Protein AF-U7NN32-F1 (afdb_monomer_lite)

pLDDT: mean 93.03, std 6.83, range [55.5, 98.69]

Radius of gyration: 15.65 Å; chains: 1; bounding box: 42×28×44 Å

Foldseek 3Di:
DVVVVVVLLVLLLVLLVVLLVLLVVLLVLLVPPNDPPDPVSVVSNVVSRVSNVQSPVLSVDDSLSSLVSSLVSLVVSLVVCVDPVNVVSDDPVVNVVSVVVNVVSNVVSVVSNCVVVVD

Sequence (119 aa):
MAWQGVAINAFLAYAAVILSFLGGIQWGVAMSLEAAGGPGFRARLMLSMAPSLIAWPSLLLHPVTGAWVLALGFVVVRLHELGRDSRELLPSWFQSLRHLLTAVVLACHGAVIWRLAGA

Secondary structure (DSSP, 8-state):
-HHHHHHHHHHHHHHHHHHHHHHHHHHHHHHHHSPTTSHHHHHHHHHHHHHHHHHHHHTTS-HHHHHHHHHHHHHHHHHHHHSHHHHTTS-HHHHHHHHHHHHHHHHHHHHHHHHHH--

Structure (mmCIF, N/CA/C/O backbone):
data_AF-U7NN32-F1
#
_entry.id   AF-U7NN32-F1
#
loop_
_atom_site.group_PDB
_atom_site.id
_atom_site.type_symbol
_atom_site.label_atom_id
_atom_site.label_alt_id
_atom_site.label_comp_id
_atom_site.label_asym_id
_atom_site.label_entity_id
_atom_site.label_seq_id
_atom_site.pdbx_PDB_ins_code
_atom_site.Cartn_x
_atom_site.Cartn_y
_atom_site.Cartn_z
_atom_site.occupancy
_atom_site.B_iso_or_equiv
_atom_site.auth_seq_id
_atom_site.auth_comp_id
_atom_site.auth_asym_id
_atom_site.auth_atom_id
_atom_site.pdbx_PDB_model_num
ATOM 1 N N . MET A 1 1 ? -13.371 -2.906 25.361 1.00 68.25 1 MET A N 1
ATOM 2 C CA . MET A 1 1 ? -13.473 -1.611 24.651 1.00 68.25 1 MET A CA 1
ATOM 3 C C . MET A 1 1 ? -12.095 -1.048 24.307 1.00 68.25 1 MET A C 1
ATOM 5 O O . MET A 1 1 ? -11.818 -0.933 23.125 1.00 68.25 1 MET A O 1
ATOM 9 N N . ALA A 1 2 ? -11.184 -0.817 25.264 1.00 87.00 2 ALA A N 1
ATOM 10 C CA . ALA A 1 2 ? -9.836 -0.296 24.963 1.00 87.00 2 ALA A CA 1
ATOM 11 C C . ALA A 1 2 ? -8.965 -1.217 24.076 1.00 87.00 2 ALA A C 1
ATOM 13 O O . ALA A 1 2 ? -8.348 -0.755 23.120 1.00 87.00 2 ALA A O 1
ATOM 14 N N . TRP A 1 3 ? -8.967 -2.532 24.333 1.00 93.06 3 TRP A N 1
ATOM 15 C CA . TRP A 1 3 ? -8.160 -3.493 23.562 1.00 93.06 3 TRP A CA 1
ATOM 16 C C . TRP A 1 3 ? -8.537 -3.560 22.071 1.00 93.06 3 TRP A C 1
ATOM 18 O O . TRP A 1 3 ? -7.677 -3.825 21.238 1.00 93.06 3 TRP A O 1
ATOM 28 N N . GLN A 1 4 ? -9.801 -3.283 21.720 1.00 91.31 4 GLN A N 1
ATOM 29 C CA . GLN A 1 4 ? -10.264 -3.275 20.326 1.00 91.31 4 GLN A CA 1
ATOM 30 C C . GLN A 1 4 ? -9.676 -2.091 19.558 1.00 91.31 4 GLN A C 1
ATOM 32 O O . GLN A 1 4 ? -9.194 -2.271 18.446 1.00 91.31 4 GLN A O 1
ATOM 37 N N . GLY A 1 5 ? -9.665 -0.902 20.168 1.00 92.69 5 GLY A N 1
ATOM 38 C CA . GLY A 1 5 ? -9.043 0.279 19.568 1.00 92.69 5 GLY A CA 1
ATOM 39 C C . GLY A 1 5 ? -7.547 0.073 19.332 1.00 92.69 5 GLY A C 1
ATOM 40 O O . GLY A 1 5 ? -7.051 0.355 18.246 1.00 92.69 5 GLY A O 1
ATOM 41 N N . VAL A 1 6 ? -6.846 -0.513 20.310 1.00 95.62 6 VAL A N 1
ATOM 42 C CA . VAL A 1 6 ? -5.423 -0.865 20.165 1.00 95.62 6 VAL A CA 1
ATOM 43 C C . VAL A 1 6 ? -5.213 -1.863 19.025 1.00 95.62 6 VAL A C 1
ATOM 45 O O . VAL A 1 6 ? -4.336 -1.645 18.194 1.00 95.62 6 VAL A O 1
ATOM 48 N N . ALA A 1 7 ? -6.028 -2.919 18.942 1.00 96.12 7 ALA A N 1
ATOM 49 C CA . ALA A 1 7 ? -5.918 -3.920 17.883 1.00 96.12 7 ALA A CA 1
ATOM 50 C C . ALA A 1 7 ? -6.147 -3.326 16.481 1.00 96.12 7 ALA A C 1
ATOM 52 O O . ALA A 1 7 ? -5.399 -3.639 15.558 1.00 96.12 7 ALA A O 1
ATOM 53 N N . ILE A 1 8 ? -7.135 -2.439 16.323 1.00 96.06 8 ILE A N 1
ATOM 54 C CA . ILE A 1 8 ? -7.424 -1.770 15.044 1.00 96.06 8 ILE A CA 1
ATOM 55 C C . ILE A 1 8 ? -6.280 -0.831 14.657 1.00 96.06 8 ILE A C 1
ATOM 57 O O . ILE A 1 8 ? -5.798 -0.894 13.529 1.00 96.06 8 ILE A O 1
ATOM 61 N N . ASN A 1 9 ? -5.791 -0.014 15.590 1.00 96.31 9 ASN A N 1
ATOM 62 C CA . ASN A 1 9 ? -4.671 0.887 15.320 1.00 96.31 9 ASN A CA 1
ATOM 63 C C . ASN A 1 9 ? -3.396 0.114 14.963 1.00 96.31 9 ASN A C 1
ATOM 65 O O . ASN A 1 9 ? -2.711 0.470 14.006 1.00 96.31 9 ASN A O 1
ATOM 69 N N . ALA A 1 10 ? -3.104 -0.973 15.683 1.00 97.88 10 ALA A N 1
ATOM 70 C CA . ALA A 1 10 ? -1.976 -1.848 15.380 1.00 97.88 10 ALA A CA 1
ATOM 71 C C . ALA A 1 10 ? -2.118 -2.500 13.996 1.00 97.88 10 ALA A C 1
ATOM 73 O O . ALA A 1 10 ? -1.150 -2.542 13.240 1.00 97.88 10 ALA A O 1
ATOM 74 N N . PHE A 1 11 ? -3.323 -2.956 13.638 1.00 98.31 11 PHE A N 1
ATOM 75 C CA . PHE A 1 11 ? -3.609 -3.512 12.317 1.00 98.31 11 PHE A CA 1
ATOM 76 C C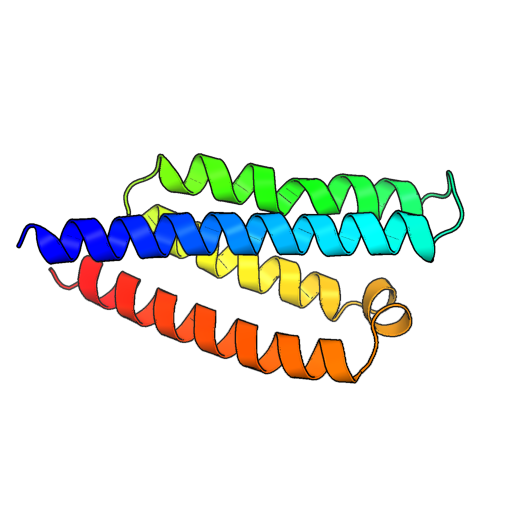 . PHE A 1 11 ? -3.374 -2.490 11.198 1.00 98.31 11 PHE A C 1
ATOM 78 O O . PHE A 1 11 ? -2.665 -2.798 10.242 1.00 98.31 11 PHE A O 1
ATOM 85 N N . LEU A 1 12 ? -3.919 -1.274 11.322 1.00 98.50 12 LEU A N 1
ATOM 86 C CA . LEU A 1 12 ? -3.751 -0.219 10.317 1.00 98.50 12 LEU A CA 1
ATOM 87 C C . LEU A 1 12 ? -2.283 0.197 10.182 1.00 98.50 12 LEU A C 1
ATOM 89 O O . LEU A 1 12 ? -1.771 0.286 9.068 1.00 98.50 12 LEU A O 1
ATOM 93 N N . ALA A 1 13 ? -1.582 0.384 11.303 1.00 98.50 13 ALA A N 1
ATOM 94 C CA . ALA A 1 13 ? -0.160 0.714 11.301 1.00 98.50 13 ALA A CA 1
ATOM 95 C C . ALA A 1 13 ? 0.676 -0.387 10.631 1.00 98.50 13 ALA A C 1
ATOM 97 O O . ALA A 1 13 ? 1.521 -0.099 9.783 1.00 98.50 13 ALA A O 1
ATOM 98 N N . TYR A 1 14 ? 0.408 -1.654 10.953 1.00 98.56 14 TYR A N 1
ATOM 99 C CA . TYR A 1 14 ? 1.078 -2.787 10.321 1.00 98.56 14 TYR A CA 1
ATOM 100 C C . TYR A 1 14 ? 0.793 -2.853 8.815 1.00 98.56 14 TYR A C 1
ATOM 102 O O . TYR A 1 14 ? 1.716 -2.992 8.013 1.00 98.56 14 TYR A O 1
ATOM 110 N N . ALA A 1 15 ? -0.466 -2.683 8.408 1.00 98.50 15 ALA A N 1
ATOM 111 C CA . ALA A 1 15 ? -0.854 -2.629 7.004 1.00 98.50 15 ALA A CA 1
ATOM 112 C C . ALA A 1 15 ? -0.133 -1.498 6.251 1.00 98.50 15 ALA A C 1
ATOM 114 O O . ALA A 1 15 ? 0.365 -1.725 5.148 1.00 98.50 15 ALA A O 1
ATOM 115 N N . ALA A 1 16 ? 0.002 -0.317 6.859 1.00 98.69 16 ALA A N 1
ATOM 116 C CA . ALA A 1 16 ? 0.744 0.799 6.280 1.00 98.69 16 ALA A CA 1
ATOM 117 C C . ALA A 1 16 ? 2.240 0.485 6.100 1.00 98.69 16 ALA A C 1
ATOM 119 O O . ALA A 1 16 ? 2.810 0.786 5.047 1.00 98.69 16 ALA A O 1
ATOM 120 N N . VAL A 1 17 ? 2.871 -0.171 7.081 1.00 98.56 17 VAL A N 1
ATOM 121 C CA . VAL A 1 17 ? 4.269 -0.628 6.982 1.00 98.56 17 VAL A CA 1
ATOM 122 C C . VAL A 1 17 ? 4.438 -1.613 5.828 1.00 98.56 17 VAL A C 1
ATOM 124 O O . VAL A 1 17 ? 5.333 -1.442 5.001 1.00 98.56 17 VAL A O 1
ATOM 127 N N . ILE A 1 18 ? 3.563 -2.616 5.725 1.00 98.44 18 ILE A N 1
ATOM 128 C CA . ILE A 1 18 ? 3.648 -3.617 4.656 1.00 98.44 18 ILE A CA 1
ATOM 129 C C . ILE A 1 18 ? 3.392 -2.984 3.286 1.00 98.44 18 ILE A C 1
ATOM 131 O O . ILE A 1 18 ? 4.134 -3.265 2.347 1.00 98.44 18 ILE A O 1
ATOM 135 N N . LEU A 1 19 ? 2.396 -2.104 3.152 1.00 98.44 19 LEU A N 1
ATOM 136 C CA . LEU A 1 19 ? 2.132 -1.409 1.891 1.00 98.44 19 LEU A CA 1
ATOM 137 C C . LEU A 1 19 ? 3.349 -0.579 1.447 1.00 98.44 19 LEU A C 1
ATOM 139 O O . LEU A 1 19 ? 3.741 -0.639 0.282 1.00 98.44 19 LEU A O 1
ATOM 14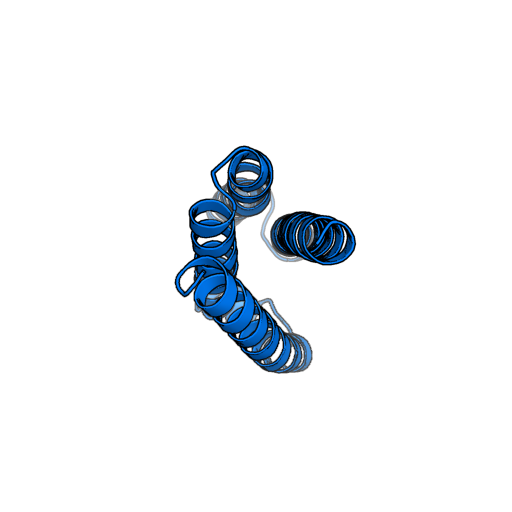3 N N . SER A 1 20 ? 3.999 0.112 2.385 1.00 98.06 20 SER A N 1
ATOM 144 C CA . SER A 1 20 ? 5.240 0.862 2.140 1.00 98.06 20 SER A CA 1
ATOM 145 C C . SER A 1 20 ? 6.391 -0.056 1.706 1.00 98.06 20 SER A C 1
ATOM 147 O O . SER A 1 20 ? 7.101 0.236 0.742 1.00 98.06 20 SER A O 1
ATOM 149 N N . PHE A 1 21 ? 6.548 -1.208 2.367 1.00 97.69 21 PHE A N 1
ATOM 150 C CA . PHE A 1 21 ? 7.558 -2.211 2.022 1.00 97.69 21 PHE A CA 1
ATOM 151 C C . PHE A 1 21 ? 7.397 -2.738 0.589 1.00 97.69 21 PHE A C 1
ATOM 153 O O . PHE A 1 21 ? 8.390 -2.894 -0.118 1.00 97.69 21 PHE A O 1
ATOM 160 N N . LEU A 1 22 ? 6.162 -2.949 0.120 1.00 96.38 22 LEU A N 1
ATOM 161 C CA . LEU A 1 22 ? 5.908 -3.378 -1.261 1.00 96.38 22 LEU A CA 1
ATOM 162 C C . LEU A 1 22 ? 6.376 -2.349 -2.298 1.00 96.38 22 LEU A C 1
ATOM 164 O O . LEU A 1 22 ? 6.864 -2.736 -3.360 1.00 96.38 22 LEU A O 1
ATOM 168 N N . GLY A 1 23 ? 6.281 -1.054 -1.983 1.00 95.31 23 GLY A N 1
ATOM 169 C CA . GLY A 1 23 ? 6.924 -0.004 -2.774 1.00 95.31 23 GLY A CA 1
ATOM 170 C C . GLY A 1 23 ? 8.439 -0.206 -2.840 1.00 95.31 23 GLY A C 1
ATOM 171 O O . GLY A 1 23 ? 9.013 -0.257 -3.925 1.00 95.31 23 GLY A O 1
ATOM 172 N N . GLY A 1 24 ? 9.075 -0.454 -1.692 1.00 95.06 24 GLY A N 1
ATOM 173 C CA . GLY A 1 24 ? 10.506 -0.764 -1.605 1.00 95.06 24 GLY A CA 1
ATOM 174 C C . GLY A 1 24 ? 10.952 -1.954 -2.468 1.00 95.06 24 GLY A C 1
ATOM 175 O O . GLY A 1 24 ? 12.018 -1.892 -3.079 1.00 95.06 24 GLY A O 1
ATOM 176 N N . ILE A 1 25 ? 10.127 -3.000 -2.605 1.00 94.06 25 ILE A N 1
ATOM 177 C CA . ILE A 1 25 ? 10.416 -4.124 -3.516 1.00 94.06 25 ILE A CA 1
ATOM 178 C C . ILE A 1 25 ? 10.531 -3.630 -4.962 1.00 94.06 25 ILE A C 1
ATOM 180 O O . ILE A 1 25 ? 11.485 -3.973 -5.655 1.00 94.06 25 ILE A O 1
ATOM 184 N N . GLN A 1 26 ? 9.585 -2.804 -5.419 1.00 92.56 26 GLN A N 1
ATOM 185 C CA . GLN A 1 26 ? 9.591 -2.268 -6.786 1.00 92.56 26 GLN A CA 1
ATOM 186 C C . GLN A 1 26 ? 10.797 -1.360 -7.042 1.00 92.56 26 GLN A C 1
ATOM 188 O O . GLN A 1 26 ? 11.360 -1.380 -8.136 1.00 92.56 26 GLN A O 1
ATOM 193 N N . TRP A 1 27 ? 11.232 -0.623 -6.020 1.00 92.88 27 TRP A N 1
ATOM 194 C CA . TRP A 1 27 ? 12.455 0.172 -6.070 1.00 92.88 27 TRP A CA 1
ATOM 195 C C . TRP A 1 27 ? 13.700 -0.714 -6.252 1.00 92.88 27 TRP A C 1
ATOM 197 O O . TRP A 1 27 ? 14.521 -0.465 -7.133 1.00 92.88 27 TRP A O 1
ATOM 207 N N . GLY A 1 28 ? 13.800 -1.808 -5.486 1.00 91.94 28 GLY A N 1
ATOM 208 C CA . GLY A 1 28 ? 14.879 -2.793 -5.622 1.00 91.94 28 GLY A CA 1
ATOM 209 C C . GLY A 1 28 ? 14.874 -3.519 -6.973 1.00 91.94 28 GLY A C 1
ATOM 210 O O . GLY A 1 28 ? 15.936 -3.750 -7.552 1.00 91.94 28 GLY A O 1
ATOM 211 N N . VAL A 1 29 ? 13.692 -3.822 -7.519 1.00 91.00 29 VAL A N 1
ATOM 212 C CA . VAL A 1 29 ? 13.530 -4.379 -8.874 1.00 91.00 29 VAL A CA 1
ATOM 213 C C . VAL A 1 29 ? 14.045 -3.400 -9.928 1.00 91.00 29 VAL A C 1
ATOM 215 O O . VAL A 1 29 ? 14.835 -3.800 -10.779 1.00 91.00 29 VAL A O 1
ATOM 218 N N . ALA A 1 30 ? 13.668 -2.119 -9.841 1.00 91.25 30 ALA A N 1
ATOM 219 C CA . ALA A 1 30 ? 14.144 -1.093 -10.771 1.00 91.25 30 ALA A CA 1
ATOM 220 C C . ALA A 1 30 ? 15.678 -1.009 -10.772 1.00 91.25 30 ALA A C 1
ATOM 222 O O . ALA A 1 30 ? 16.303 -0.983 -11.826 1.00 91.25 30 ALA A O 1
ATOM 223 N N . MET A 1 31 ? 16.298 -1.022 -9.589 1.00 91.19 31 MET A N 1
ATOM 224 C CA . MET A 1 31 ? 17.756 -0.944 -9.465 1.00 91.19 31 MET A CA 1
ATOM 225 C C . MET A 1 31 ? 18.513 -2.175 -9.956 1.00 91.19 31 MET A C 1
ATOM 227 O O . MET A 1 31 ? 19.680 -2.051 -10.317 1.00 91.19 31 MET A O 1
ATOM 231 N N . SER A 1 32 ? 17.894 -3.354 -9.908 1.00 89.44 32 SER A N 1
ATOM 232 C CA . SER A 1 32 ? 18.571 -4.617 -10.221 1.00 89.44 32 SER A CA 1
ATOM 233 C C . SER A 1 32 ? 18.331 -5.093 -11.648 1.00 89.44 32 SER A C 1
ATOM 235 O O . SER A 1 32 ? 19.221 -5.716 -12.222 1.00 89.44 32 SER A O 1
ATOM 237 N N . LEU A 1 33 ? 17.152 -4.821 -12.215 1.00 85.94 33 LEU A N 1
ATOM 238 C CA . LEU A 1 33 ? 16.715 -5.435 -13.469 1.00 85.94 33 LEU A CA 1
ATOM 239 C C . LEU A 1 33 ? 16.427 -4.436 -14.597 1.00 85.94 33 LEU A C 1
ATOM 241 O O . LEU A 1 33 ? 16.332 -4.855 -15.748 1.00 85.94 33 LEU A O 1
ATOM 245 N N . GLU A 1 34 ? 16.295 -3.137 -14.312 1.00 84.94 34 GLU A N 1
ATOM 246 C CA . GLU A 1 34 ? 16.041 -2.131 -15.349 1.00 84.94 34 GLU A CA 1
ATOM 247 C C . GLU A 1 34 ? 17.311 -1.361 -15.739 1.00 84.94 34 GLU A C 1
ATOM 249 O O . GLU A 1 34 ? 18.214 -1.128 -14.935 1.00 84.94 34 GLU A O 1
ATOM 254 N N . ALA A 1 35 ? 17.382 -0.939 -17.007 1.00 83.94 35 ALA A N 1
ATOM 255 C CA . ALA A 1 35 ? 18.508 -0.163 -17.514 1.00 83.94 35 ALA A CA 1
ATOM 256 C C . ALA A 1 35 ? 18.562 1.221 -16.845 1.00 83.94 35 ALA A C 1
ATOM 258 O O . ALA A 1 35 ? 17.635 2.031 -16.969 1.00 83.94 35 ALA A O 1
ATOM 259 N N . ALA A 1 36 ? 19.675 1.498 -16.163 1.00 84.56 36 ALA A N 1
ATOM 260 C CA . ALA A 1 36 ? 19.872 2.732 -15.414 1.00 84.56 36 ALA A CA 1
ATOM 261 C C . ALA A 1 36 ? 19.631 3.975 -16.287 1.00 84.56 36 ALA A C 1
ATOM 263 O O . ALA A 1 36 ? 20.170 4.117 -17.384 1.00 84.56 36 ALA A O 1
ATOM 264 N N . GLY A 1 37 ? 18.806 4.893 -15.783 1.00 82.69 37 GLY A N 1
ATOM 265 C CA . GLY A 1 37 ? 18.503 6.160 -16.450 1.00 82.69 37 GLY A CA 1
ATOM 266 C C . GLY A 1 37 ? 17.444 6.090 -17.556 1.00 82.69 37 GLY A C 1
ATOM 267 O O . GLY A 1 37 ? 17.019 7.158 -18.007 1.00 82.69 37 GLY A O 1
ATOM 268 N N . GLY A 1 38 ? 16.975 4.894 -17.935 1.00 87.25 38 GLY A N 1
ATOM 269 C CA . GLY A 1 38 ? 15.909 4.702 -18.919 1.00 87.25 38 GLY A CA 1
ATOM 270 C C . GLY A 1 38 ? 14.516 5.153 -18.436 1.00 87.25 38 GLY A C 1
ATOM 271 O O . GLY A 1 38 ? 14.312 5.377 -17.238 1.00 87.25 38 GLY A O 1
ATOM 272 N N . PRO A 1 39 ? 13.528 5.280 -19.344 1.00 84.62 39 PRO A N 1
ATOM 273 C CA . PRO A 1 39 ? 12.167 5.691 -18.987 1.00 84.62 39 PRO A CA 1
ATOM 274 C C . PRO A 1 39 ? 11.477 4.747 -17.989 1.00 84.62 39 PRO A C 1
ATOM 276 O O . PRO A 1 39 ? 10.878 5.228 -17.030 1.00 84.62 39 PRO A O 1
ATOM 279 N N . GLY A 1 40 ? 11.615 3.425 -18.173 1.00 84.38 40 GLY A N 1
ATOM 280 C CA . GLY A 1 40 ? 11.073 2.407 -17.258 1.00 84.38 40 GLY A CA 1
ATO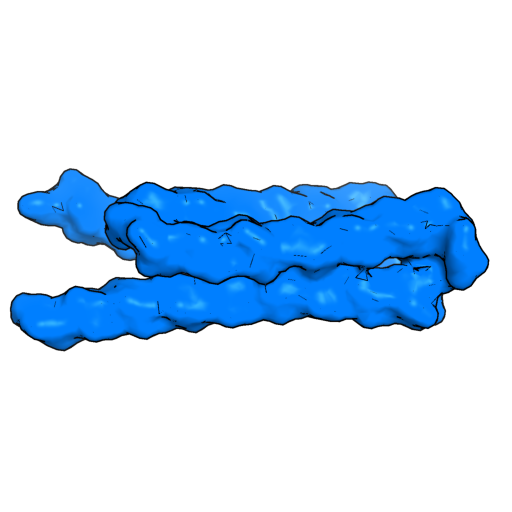M 281 C C . GLY A 1 40 ? 11.649 2.533 -15.848 1.00 84.38 40 GLY A C 1
ATOM 282 O O . GLY A 1 40 ? 10.885 2.686 -14.897 1.00 84.38 40 GLY A O 1
ATOM 283 N N . PHE A 1 41 ? 12.980 2.656 -15.755 1.00 88.50 41 PHE A N 1
ATOM 284 C CA . PHE A 1 41 ? 13.712 2.857 -14.499 1.00 88.50 41 PHE A CA 1
ATOM 285 C C . PHE A 1 41 ? 13.154 4.025 -13.691 1.00 88.50 41 PHE A C 1
ATOM 287 O O . PHE A 1 41 ? 12.781 3.868 -12.530 1.00 88.50 41 PHE A O 1
ATOM 294 N N . ARG A 1 42 ? 13.045 5.204 -14.315 1.00 89.06 42 ARG A N 1
ATOM 295 C CA . ARG A 1 42 ? 12.544 6.411 -13.641 1.00 89.06 42 ARG A CA 1
ATOM 296 C C . ARG A 1 42 ? 11.082 6.263 -13.230 1.00 89.06 42 ARG A C 1
ATOM 298 O O . ARG A 1 42 ? 10.731 6.631 -12.111 1.00 89.06 42 ARG A O 1
ATOM 305 N N . ALA A 1 43 ? 10.245 5.720 -14.115 1.00 89.56 43 ALA A N 1
ATOM 306 C CA . ALA A 1 43 ? 8.826 5.530 -13.844 1.00 89.56 43 ALA A CA 1
ATOM 307 C C . ALA A 1 43 ? 8.603 4.570 -12.668 1.00 89.56 43 ALA A C 1
ATOM 309 O O . ALA A 1 43 ? 7.883 4.919 -11.731 1.00 89.56 43 ALA A O 1
ATOM 310 N N . ARG A 1 44 ? 9.269 3.407 -12.662 1.00 91.50 44 ARG A N 1
ATOM 311 C CA . ARG A 1 44 ? 9.160 2.431 -11.572 1.00 91.50 44 ARG A CA 1
ATOM 312 C C . ARG A 1 44 ? 9.667 3.006 -10.254 1.00 91.50 44 ARG A C 1
ATOM 314 O O . ARG A 1 44 ? 8.988 2.840 -9.247 1.00 91.50 44 ARG A O 1
ATOM 321 N N . LEU A 1 45 ? 10.775 3.754 -10.263 1.00 91.44 45 LEU A N 1
ATOM 322 C CA . LEU A 1 45 ? 11.295 4.472 -9.090 1.00 91.44 45 LEU A CA 1
ATOM 323 C C . LEU A 1 45 ? 10.269 5.440 -8.489 1.00 91.44 45 LEU A C 1
ATOM 325 O O . LEU A 1 45 ? 10.012 5.417 -7.284 1.00 91.44 45 LEU A O 1
ATOM 329 N N . MET A 1 46 ? 9.652 6.277 -9.322 1.00 90.88 46 MET A N 1
ATOM 330 C CA . MET A 1 46 ? 8.638 7.224 -8.855 1.00 90.88 46 MET A CA 1
ATOM 331 C C . MET A 1 46 ? 7.400 6.495 -8.324 1.00 90.88 46 MET A C 1
ATOM 333 O O . MET A 1 46 ? 6.912 6.810 -7.238 1.00 90.88 46 MET A O 1
ATOM 337 N N . LEU A 1 47 ? 6.929 5.471 -9.042 1.00 91.00 47 LEU A N 1
ATOM 338 C CA . LEU A 1 47 ? 5.777 4.667 -8.632 1.00 91.00 47 LEU A CA 1
ATOM 339 C C . LEU A 1 47 ? 6.042 3.889 -7.340 1.00 91.00 47 LEU A C 1
ATOM 341 O O . LEU A 1 47 ? 5.138 3.755 -6.522 1.00 91.00 47 LEU A O 1
ATOM 345 N N . SER A 1 48 ? 7.275 3.441 -7.099 1.00 93.75 48 SER A N 1
ATOM 346 C CA . SER A 1 48 ? 7.647 2.738 -5.868 1.00 93.75 48 SER A CA 1
ATOM 347 C C . SER A 1 48 ? 7.585 3.597 -4.601 1.00 93.75 48 SER A C 1
ATOM 349 O O . SER A 1 48 ? 7.495 3.049 -3.505 1.00 93.75 48 SER A O 1
ATOM 351 N N . MET A 1 49 ? 7.569 4.928 -4.724 1.00 95.31 49 MET A N 1
ATOM 352 C CA . MET A 1 49 ? 7.365 5.836 -3.587 1.00 95.31 49 MET A CA 1
ATOM 353 C C . MET A 1 49 ? 5.887 6.038 -3.240 1.00 95.31 49 MET A C 1
ATOM 355 O O . MET A 1 49 ? 5.560 6.326 -2.087 1.00 95.31 49 MET A O 1
ATOM 359 N N . ALA A 1 50 ? 4.985 5.863 -4.211 1.00 95.62 50 ALA A N 1
ATOM 360 C CA . ALA A 1 50 ? 3.559 6.108 -4.022 1.00 95.62 50 ALA A CA 1
ATOM 361 C C . ALA A 1 50 ? 2.938 5.291 -2.868 1.00 95.62 50 ALA A C 1
ATOM 363 O O . ALA A 1 50 ? 2.202 5.888 -2.083 1.00 95.62 50 ALA A O 1
ATOM 364 N N . PRO A 1 51 ? 3.246 3.988 -2.673 1.00 97.38 51 PRO A N 1
ATOM 365 C CA . PRO A 1 51 ? 2.682 3.215 -1.569 1.00 97.38 51 PRO A CA 1
ATOM 366 C C . PRO A 1 51 ? 2.961 3.826 -0.196 1.00 97.38 51 PRO A C 1
ATOM 368 O O . PRO A 1 51 ? 2.035 3.952 0.595 1.00 97.38 51 PRO A O 1
ATOM 371 N N . SER A 1 52 ? 4.188 4.278 0.072 1.00 96.81 52 SER A N 1
ATOM 372 C CA . SER A 1 52 ? 4.557 4.889 1.357 1.00 96.81 52 SER A CA 1
ATOM 373 C C . SER A 1 52 ? 3.888 6.250 1.564 1.00 96.81 52 SER A C 1
ATOM 375 O O . SER A 1 52 ? 3.402 6.550 2.656 1.00 96.81 52 SER A O 1
ATOM 377 N N . LEU A 1 53 ? 3.816 7.053 0.496 1.00 97.00 53 LEU A N 1
ATOM 378 C CA . LEU A 1 53 ? 3.169 8.368 0.503 1.00 97.00 53 LEU A CA 1
ATOM 379 C C . LEU A 1 53 ? 1.644 8.287 0.642 1.00 97.00 53 LEU A C 1
ATOM 381 O O . LEU A 1 53 ? 1.031 9.250 1.084 1.00 97.00 53 LEU A O 1
ATOM 385 N N . ILE A 1 54 ? 1.031 7.156 0.289 1.00 97.44 54 ILE A N 1
ATOM 386 C CA . ILE A 1 54 ? -0.397 6.889 0.504 1.00 97.44 54 ILE A CA 1
ATOM 387 C C . ILE A 1 54 ? -0.624 6.257 1.884 1.00 97.44 54 ILE A C 1
ATOM 389 O O . ILE A 1 54 ? -1.545 6.640 2.607 1.00 97.44 54 ILE A O 1
ATOM 393 N N . ALA A 1 55 ? 0.223 5.300 2.268 1.00 98.06 55 ALA A N 1
ATOM 394 C CA . ALA A 1 55 ? 0.081 4.523 3.490 1.00 98.06 55 ALA A CA 1
ATOM 395 C C . ALA A 1 55 ? 0.192 5.387 4.750 1.00 98.06 55 ALA A C 1
ATOM 397 O O . ALA A 1 55 ? -0.670 5.301 5.622 1.00 98.06 55 ALA A O 1
ATOM 398 N N . TRP A 1 56 ? 1.217 6.235 4.856 1.00 98.06 56 TRP A N 1
ATOM 399 C CA . TRP A 1 56 ? 1.424 7.042 6.060 1.00 98.06 56 TRP A CA 1
ATOM 400 C C . TRP A 1 56 ? 0.275 8.033 6.334 1.00 98.06 56 TRP A C 1
ATOM 402 O O . TRP A 1 56 ? -0.278 7.980 7.435 1.00 98.06 56 TRP A O 1
ATOM 412 N N . PRO A 1 57 ? -0.181 8.862 5.370 1.00 97.88 57 PRO A N 1
ATOM 413 C CA . PRO A 1 57 ? -1.313 9.758 5.600 1.00 97.88 57 PRO A CA 1
ATOM 414 C C . PRO A 1 57 ? -2.615 9.023 5.906 1.00 97.88 57 PRO A C 1
ATOM 416 O O . PRO A 1 57 ? -3.450 9.559 6.630 1.00 97.88 57 PRO A O 1
ATOM 419 N N . SER A 1 58 ? -2.793 7.791 5.412 1.00 98.00 58 SER A N 1
ATOM 420 C CA . SER A 1 58 ? -3.997 7.005 5.709 1.00 98.00 58 SER A CA 1
ATOM 421 C C . SER A 1 58 ? -4.184 6.742 7.212 1.00 98.00 58 SER A C 1
ATOM 423 O O . SER A 1 58 ? -5.320 6.638 7.670 1.00 98.00 58 SER A O 1
ATOM 425 N N . LEU A 1 59 ? -3.091 6.712 7.989 1.00 98.00 59 LEU A N 1
ATOM 426 C CA . LEU A 1 59 ? -3.115 6.560 9.448 1.00 98.00 59 LEU A CA 1
ATOM 427 C C . LEU A 1 59 ? -3.610 7.810 10.184 1.00 98.00 59 LEU A C 1
ATOM 429 O O . LEU A 1 59 ? -3.974 7.724 11.353 1.00 98.00 59 LEU A O 1
ATOM 433 N N . LEU A 1 60 ? -3.609 8.966 9.517 1.00 97.81 60 LEU A N 1
ATOM 434 C CA . LEU A 1 60 ? -4.104 10.233 10.061 1.00 97.81 60 LEU A CA 1
ATOM 435 C C . LEU A 1 60 ? -5.601 10.433 9.778 1.00 97.81 60 LEU A C 1
ATOM 437 O O . LEU A 1 60 ? -6.207 11.378 10.280 1.00 97.81 60 LEU A O 1
ATOM 441 N N . LEU A 1 61 ? -6.196 9.567 8.953 1.00 96.50 61 LEU A N 1
ATOM 442 C CA . LEU A 1 61 ? -7.613 9.606 8.609 1.00 96.50 61 LEU A CA 1
ATOM 443 C C . LEU A 1 61 ? -8.460 8.888 9.664 1.00 96.50 61 LEU A C 1
ATOM 445 O O . LEU A 1 61 ? -7.968 8.129 10.497 1.00 96.50 61 LEU A O 1
ATOM 449 N N . HIS A 1 62 ? -9.779 9.073 9.573 1.00 96.00 62 HIS A N 1
ATOM 450 C CA . HIS A 1 62 ? -10.721 8.250 10.327 1.00 96.00 62 HIS A CA 1
ATOM 451 C C . HIS A 1 62 ? -10.472 6.752 10.035 1.00 96.00 62 HIS A C 1
ATOM 453 O O . HIS A 1 62 ? -10.311 6.408 8.860 1.00 96.00 62 HIS A O 1
ATOM 459 N N . PRO A 1 63 ? -10.490 5.846 11.038 1.00 95.38 63 PRO A N 1
ATOM 460 C CA . PRO A 1 63 ? -10.076 4.447 10.866 1.00 95.38 63 PRO A CA 1
ATOM 461 C C . PRO A 1 63 ? -10.764 3.702 9.715 1.00 95.38 63 PRO A C 1
ATOM 463 O O . PRO A 1 63 ? -10.116 2.937 9.007 1.00 95.38 63 PRO A O 1
ATOM 466 N N . VAL A 1 64 ? -12.057 3.960 9.483 1.00 96.44 64 VAL A N 1
ATOM 467 C CA . VAL A 1 64 ? -12.807 3.384 8.348 1.00 96.44 64 VAL A CA 1
ATOM 468 C C . VAL A 1 64 ? -12.214 3.830 7.011 1.00 96.44 64 VAL A C 1
ATOM 470 O O . VAL A 1 64 ? -11.966 3.009 6.131 1.00 96.44 64 VAL A O 1
ATOM 473 N N . THR A 1 65 ? -11.966 5.130 6.858 1.00 97.25 65 THR A N 1
ATOM 474 C CA . THR A 1 65 ? -11.407 5.710 5.633 1.00 97.25 65 THR A CA 1
ATOM 475 C C . THR A 1 65 ? -9.967 5.252 5.427 1.00 97.25 65 THR A C 1
ATOM 477 O O . THR A 1 65 ? -9.614 4.845 4.324 1.00 97.25 65 THR A O 1
ATOM 480 N N . GLY A 1 66 ? -9.152 5.247 6.487 1.00 97.88 66 GLY A N 1
ATOM 481 C CA . GLY A 1 66 ? -7.783 4.732 6.453 1.00 97.88 66 GLY A CA 1
ATOM 482 C C . GLY A 1 66 ? -7.727 3.265 6.019 1.00 97.88 66 GLY A C 1
ATOM 483 O O . GLY A 1 66 ? -6.957 2.919 5.125 1.00 97.88 66 GLY A O 1
ATOM 484 N N . ALA A 1 67 ? -8.611 2.418 6.561 1.00 98.00 67 ALA A N 1
ATOM 485 C CA . ALA A 1 67 ? -8.726 1.017 6.158 1.00 98.00 67 ALA A CA 1
ATOM 486 C C . ALA A 1 67 ? -9.062 0.863 4.664 1.00 98.00 67 ALA A C 1
ATOM 488 O O . ALA A 1 67 ? -8.442 0.051 3.979 1.00 98.00 67 ALA A O 1
ATOM 489 N N . TRP A 1 68 ? -9.999 1.656 4.133 1.00 98.25 68 TRP A N 1
ATOM 490 C CA . TRP A 1 68 ? -10.319 1.641 2.702 1.00 98.25 68 TRP A CA 1
ATOM 491 C C . TRP A 1 68 ? -9.145 2.082 1.827 1.00 98.25 68 TRP A C 1
ATOM 493 O O . TRP A 1 68 ? -8.855 1.430 0.824 1.00 98.25 68 TRP A O 1
ATOM 503 N N . VAL A 1 69 ? -8.447 3.153 2.214 1.00 98.50 69 VAL A N 1
ATOM 504 C CA . VAL A 1 69 ? -7.273 3.657 1.487 1.00 98.50 69 VAL A CA 1
ATOM 505 C C . VAL A 1 69 ? -6.166 2.603 1.445 1.00 98.50 69 VAL A C 1
ATOM 507 O O . VAL A 1 69 ? -5.621 2.334 0.374 1.00 98.50 69 VAL A O 1
ATOM 510 N N . LEU A 1 70 ? -5.870 1.955 2.575 1.00 98.62 70 LEU A N 1
ATOM 511 C CA . LEU A 1 70 ? -4.867 0.889 2.649 1.00 98.62 70 LEU A CA 1
ATOM 512 C C . LEU A 1 70 ? -5.266 -0.330 1.811 1.00 98.62 70 LEU A C 1
ATOM 514 O O . LEU A 1 70 ? -4.453 -0.822 1.027 1.00 98.62 70 LEU A O 1
ATOM 518 N N . ALA A 1 71 ? -6.520 -0.782 1.915 1.00 98.50 71 ALA A N 1
ATOM 519 C CA . ALA A 1 71 ? -7.036 -1.895 1.122 1.00 98.50 71 ALA A CA 1
ATOM 520 C C . ALA A 1 71 ? -6.917 -1.620 -0.385 1.00 98.50 71 ALA A C 1
ATOM 522 O O . ALA A 1 71 ? -6.389 -2.449 -1.130 1.00 98.50 71 ALA A O 1
ATOM 523 N N . LEU A 1 72 ? -7.337 -0.433 -0.833 1.00 98.31 72 LEU A N 1
ATOM 524 C CA . LEU A 1 72 ? -7.208 -0.023 -2.230 1.00 98.31 72 LEU A CA 1
ATOM 525 C C . LEU A 1 72 ? -5.737 0.070 -2.658 1.00 98.31 72 LEU A C 1
ATOM 527 O O 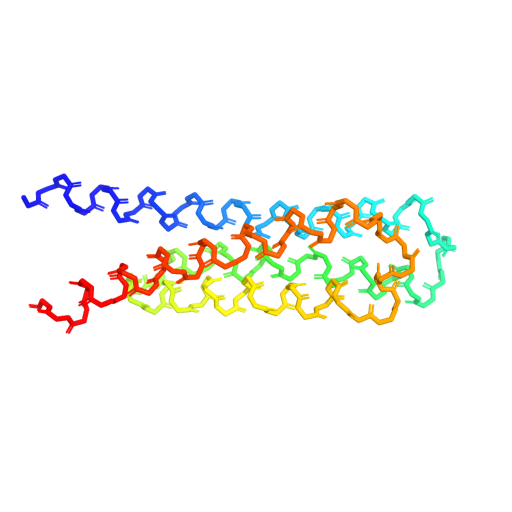. LEU A 1 72 ? -5.394 -0.366 -3.755 1.00 98.31 72 LEU A O 1
ATOM 531 N N . GLY A 1 73 ? -4.856 0.561 -1.784 1.00 97.94 73 GLY A N 1
ATOM 532 C CA . GLY A 1 73 ? -3.414 0.585 -2.017 1.00 97.94 73 GLY A CA 1
ATOM 533 C C . GLY A 1 73 ? -2.841 -0.803 -2.315 1.00 97.94 73 GLY A C 1
ATOM 534 O O . GLY A 1 73 ? -2.114 -0.970 -3.295 1.00 97.94 73 GLY A O 1
ATOM 535 N N . PHE A 1 74 ? -3.227 -1.828 -1.545 1.00 98.25 74 PHE A N 1
ATOM 536 C CA . PHE A 1 74 ? -2.826 -3.214 -1.816 1.00 98.25 74 PHE A CA 1
ATOM 537 C C . PHE A 1 74 ? -3.334 -3.731 -3.166 1.00 98.25 74 PHE A C 1
ATOM 539 O O . PHE A 1 74 ? -2.598 -4.445 -3.854 1.00 98.25 74 PHE A O 1
ATOM 546 N N . VAL A 1 75 ? -4.563 -3.374 -3.560 1.00 97.88 75 VAL A N 1
ATOM 547 C CA . VAL A 1 75 ? -5.116 -3.725 -4.881 1.00 97.88 75 VAL A CA 1
ATOM 548 C C . VAL A 1 75 ? -4.313 -3.056 -5.991 1.00 97.88 75 VAL A C 1
ATOM 550 O O . VAL A 1 75 ? -3.891 -3.733 -6.922 1.00 97.88 75 VAL A O 1
ATOM 553 N N . VAL A 1 76 ? -4.057 -1.752 -5.890 1.00 96.56 76 VAL A N 1
ATOM 554 C CA . VAL A 1 76 ? -3.326 -0.992 -6.915 1.00 96.56 76 VAL A CA 1
ATOM 555 C C . VAL A 1 76 ? -1.909 -1.529 -7.091 1.00 96.56 76 VAL A C 1
ATOM 557 O O . VAL A 1 76 ? -1.498 -1.802 -8.219 1.00 96.56 76 VAL A O 1
ATOM 560 N N . VAL A 1 77 ? -1.183 -1.765 -5.992 1.00 95.81 77 VAL A N 1
ATOM 561 C CA . VAL A 1 77 ? 0.146 -2.394 -6.047 1.00 95.81 77 VAL A CA 1
ATOM 562 C C . VAL A 1 77 ? 0.061 -3.767 -6.706 1.00 95.81 77 VAL A C 1
ATOM 564 O O . VAL A 1 77 ? 0.887 -4.094 -7.557 1.00 95.81 77 VAL A O 1
ATOM 567 N N . ARG A 1 78 ? -0.968 -4.558 -6.382 1.00 95.56 78 ARG A N 1
ATOM 568 C CA . ARG A 1 78 ? -1.141 -5.875 -6.992 1.00 95.56 78 ARG A CA 1
ATOM 569 C C . ARG A 1 78 ? -1.397 -5.803 -8.497 1.00 95.56 78 ARG A C 1
ATOM 571 O O . ARG A 1 78 ? -0.863 -6.620 -9.243 1.00 95.56 78 ARG A O 1
ATOM 578 N N . LEU A 1 79 ? -2.212 -4.856 -8.948 1.00 94.56 79 LEU A N 1
ATOM 579 C CA . LEU A 1 79 ? -2.473 -4.645 -10.372 1.00 94.56 79 LEU A CA 1
ATOM 580 C C . LEU A 1 79 ? -1.194 -4.227 -11.106 1.00 94.56 79 LEU A C 1
ATOM 582 O O . LEU A 1 79 ? -0.925 -4.736 -12.192 1.00 94.56 79 LEU A O 1
ATOM 5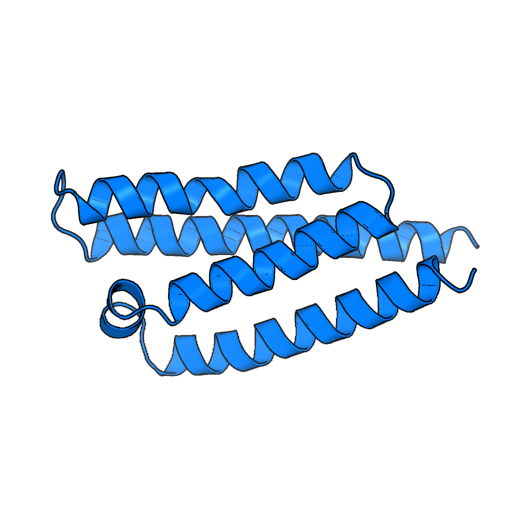86 N N . HIS A 1 80 ? -0.365 -3.386 -10.483 1.00 92.00 80 HIS A N 1
ATOM 587 C CA . HIS A 1 80 ? 0.950 -3.027 -11.012 1.00 92.00 80 HIS A CA 1
ATOM 588 C C . HIS A 1 80 ? 1.895 -4.240 -11.118 1.00 92.00 80 HIS A C 1
ATOM 590 O O . HIS A 1 80 ? 2.587 -4.395 -12.124 1.00 92.00 80 HIS A O 1
ATOM 596 N N . GLU A 1 81 ? 1.903 -5.137 -10.124 1.00 92.56 81 GLU A N 1
ATOM 597 C CA . GLU A 1 81 ? 2.687 -6.388 -10.146 1.00 92.56 81 GLU A CA 1
ATOM 598 C C . GLU A 1 81 ? 2.221 -7.376 -11.234 1.00 92.56 81 GLU A C 1
ATOM 600 O O . GLU A 1 81 ? 3.021 -8.169 -11.733 1.00 92.56 81 GLU A O 1
ATOM 605 N N . LEU A 1 82 ? 0.937 -7.334 -11.607 1.00 90.88 82 LEU A N 1
ATOM 606 C CA . LEU A 1 82 ? 0.346 -8.171 -12.659 1.00 90.88 82 LEU A CA 1
ATOM 607 C C . LEU A 1 82 ? 0.505 -7.593 -14.074 1.00 90.88 82 LEU A C 1
ATOM 609 O O . LEU A 1 82 ? 0.300 -8.321 -15.050 1.00 90.88 82 LEU A O 1
ATOM 613 N N . GLY A 1 83 ? 0.857 -6.310 -14.196 1.00 88.12 83 GLY A N 1
ATOM 614 C CA . GLY A 1 83 ? 1.171 -5.671 -15.473 1.00 88.12 83 GLY A CA 1
ATOM 615 C C . GLY A 1 83 ? 2.340 -6.359 -16.183 1.00 88.12 83 GLY A C 1
ATOM 616 O O . GLY A 1 83 ? 3.207 -6.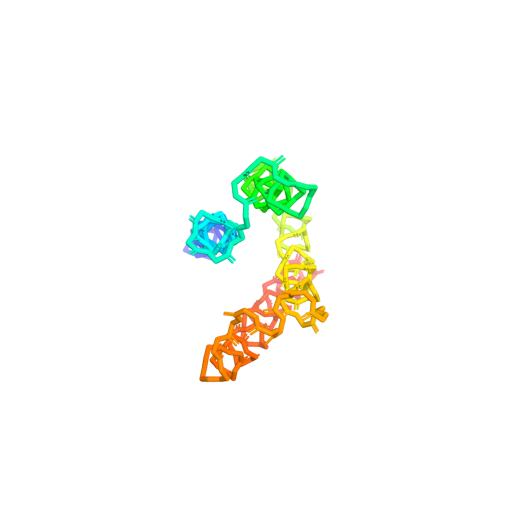942 -15.531 1.00 88.12 83 GLY A O 1
ATOM 617 N N . ARG A 1 84 ? 2.367 -6.296 -17.523 1.00 77.69 84 ARG A N 1
ATOM 618 C CA . ARG A 1 84 ? 3.362 -7.000 -18.362 1.00 77.69 84 ARG A CA 1
ATOM 619 C C . ARG A 1 84 ? 4.799 -6.709 -17.914 1.00 77.69 84 ARG A C 1
ATOM 621 O O . ARG A 1 84 ? 5.533 -7.646 -17.619 1.00 77.69 84 ARG A O 1
ATOM 628 N N . ASP A 1 85 ? 5.112 -5.434 -17.709 1.00 78.44 85 ASP A N 1
ATOM 629 C CA . ASP A 1 85 ? 6.445 -4.959 -17.326 1.00 78.44 85 ASP A CA 1
ATOM 630 C C . ASP A 1 85 ? 6.923 -5.512 -15.974 1.00 78.44 85 ASP A C 1
ATOM 632 O O . ASP A 1 85 ? 8.107 -5.750 -15.776 1.00 78.44 85 ASP A O 1
ATOM 636 N N . SER A 1 86 ? 6.026 -5.720 -15.007 1.00 79.31 86 SER A N 1
ATOM 637 C CA . SER A 1 86 ? 6.384 -6.325 -13.713 1.00 79.31 86 SER A CA 1
ATOM 638 C C . SER A 1 86 ? 6.368 -7.849 -13.763 1.00 79.31 86 SER A C 1
ATOM 640 O O . SER A 1 86 ? 7.132 -8.503 -13.055 1.00 79.31 86 SER A O 1
ATOM 642 N N . ARG A 1 87 ? 5.489 -8.433 -14.580 1.00 77.94 87 ARG A N 1
ATOM 643 C CA . ARG A 1 87 ? 5.287 -9.881 -14.648 1.00 77.94 87 ARG A CA 1
ATOM 644 C C . ARG A 1 87 ? 6.494 -10.612 -15.225 1.00 77.94 87 ARG A C 1
ATOM 646 O O . ARG A 1 87 ? 6.753 -11.733 -14.803 1.00 77.94 87 ARG A O 1
ATOM 653 N N . GLU A 1 88 ? 7.210 -9.987 -16.153 1.00 80.50 88 GLU A N 1
ATOM 654 C CA . GLU A 1 88 ? 8.439 -10.538 -16.737 1.00 80.50 88 GLU A CA 1
ATOM 655 C C . GLU A 1 88 ? 9.634 -10.455 -15.774 1.00 80.50 88 GLU A C 1
ATOM 657 O O . GLU A 1 88 ? 10.511 -11.314 -15.804 1.00 80.50 88 GLU A O 1
ATOM 662 N N . LEU A 1 89 ? 9.642 -9.459 -14.883 1.00 83.19 89 LEU A N 1
ATOM 663 C CA . LEU A 1 89 ? 10.730 -9.209 -13.934 1.00 83.19 89 LEU A CA 1
ATOM 664 C C . LEU A 1 89 ? 10.579 -9.982 -12.615 1.00 83.19 89 LEU A C 1
ATOM 666 O O . LEU A 1 89 ? 11.568 -10.279 -11.946 1.00 83.19 89 LEU A O 1
ATOM 670 N N . LEU A 1 90 ? 9.343 -10.289 -12.211 1.00 88.75 90 LEU A N 1
ATOM 671 C CA . LEU A 1 90 ? 9.051 -10.933 -10.933 1.00 88.75 90 LEU A CA 1
ATOM 672 C C . LEU A 1 90 ? 8.950 -12.462 -11.074 1.00 88.75 90 LEU A C 1
ATOM 674 O O . LEU A 1 90 ? 8.154 -12.952 -11.879 1.00 88.75 90 LEU A O 1
ATOM 678 N N . PRO A 1 91 ? 9.659 -13.243 -10.236 1.00 90.44 91 PRO A N 1
ATOM 679 C CA . PRO A 1 91 ? 9.560 -14.699 -10.245 1.00 90.44 91 PRO A CA 1
ATOM 680 C C . PRO A 1 91 ? 8.132 -15.218 -10.014 1.00 90.44 91 PRO A C 1
ATOM 682 O O . PRO A 1 91 ? 7.358 -14.663 -9.230 1.00 90.44 91 PRO A O 1
ATOM 685 N N . SER A 1 92 ? 7.795 -16.358 -10.621 1.00 90.94 92 SER A N 1
ATOM 686 C CA . SER A 1 92 ? 6.459 -16.967 -10.512 1.00 90.94 92 SER A CA 1
ATOM 687 C C . SER A 1 92 ? 6.065 -17.333 -9.074 1.00 90.94 92 SER A C 1
ATOM 689 O O . SER A 1 92 ? 4.917 -17.123 -8.680 1.00 90.94 92 SER A O 1
ATOM 691 N N . TRP A 1 93 ? 7.008 -17.818 -8.257 1.00 93.44 93 TRP A N 1
ATOM 692 C CA . TRP A 1 93 ? 6.762 -18.124 -6.842 1.00 93.44 93 TRP A CA 1
ATOM 693 C C . TRP A 1 93 ? 6.352 -16.874 -6.051 1.00 93.44 93 TRP A C 1
ATOM 695 O O . TRP A 1 93 ? 5.468 -16.943 -5.195 1.00 93.44 93 TRP A O 1
ATOM 705 N N . PHE A 1 94 ? 6.947 -15.722 -6.377 1.00 92.50 94 PHE A N 1
ATOM 706 C CA . PHE A 1 94 ? 6.629 -14.449 -5.744 1.00 92.50 94 PHE A CA 1
ATOM 707 C C . PHE A 1 94 ? 5.216 -14.010 -6.128 1.00 92.50 94 PHE A C 1
ATOM 709 O O . PHE A 1 94 ? 4.433 -13.627 -5.263 1.00 92.50 94 PHE A O 1
ATOM 716 N N . GLN A 1 95 ? 4.838 -14.159 -7.399 1.00 92.31 95 GLN A N 1
ATOM 717 C CA . GLN A 1 95 ? 3.492 -13.829 -7.873 1.00 92.31 95 GLN A CA 1
ATOM 718 C C . GLN A 1 95 ? 2.400 -14.644 -7.166 1.00 92.31 95 GLN A C 1
ATOM 720 O O . GLN A 1 95 ? 1.381 -14.070 -6.755 1.00 92.31 95 GLN A O 1
ATOM 725 N N . SER A 1 96 ? 2.625 -15.951 -6.988 1.00 94.25 96 SER A N 1
ATOM 726 C CA . SER A 1 96 ? 1.727 -16.855 -6.256 1.00 94.25 96 SER A CA 1
ATOM 727 C C . SER A 1 96 ? 1.624 -16.481 -4.779 1.00 94.25 96 SER A C 1
ATOM 729 O O . SER A 1 96 ? 0.518 -16.332 -4.258 1.00 94.25 96 SER A O 1
ATOM 731 N N . LEU A 1 97 ? 2.760 -16.241 -4.116 1.00 96.00 97 LEU A N 1
ATOM 732 C CA . LEU A 1 97 ? 2.791 -15.784 -2.726 1.00 96.00 97 LEU A CA 1
ATOM 733 C C . LEU A 1 97 ? 2.006 -14.481 -2.561 1.00 96.00 97 LEU A C 1
ATOM 735 O O . LEU A 1 97 ? 1.127 -14.371 -1.708 1.00 96.00 97 LEU A O 1
ATOM 739 N N . ARG A 1 98 ? 2.275 -13.499 -3.422 1.00 95.69 98 ARG A N 1
ATOM 740 C CA . ARG A 1 98 ? 1.583 -12.215 -3.400 1.00 95.69 98 ARG A CA 1
ATOM 741 C C . ARG A 1 98 ? 0.077 -12.386 -3.618 1.00 95.69 98 ARG A C 1
ATOM 743 O O . ARG A 1 98 ? -0.677 -11.555 -3.130 1.00 95.69 98 ARG A O 1
ATOM 750 N N . HIS A 1 99 ? -0.386 -13.398 -4.367 1.00 95.19 99 HIS A N 1
ATOM 751 C CA . HIS A 1 99 ? -1.820 -13.557 -4.663 1.00 95.19 99 HIS A CA 1
ATOM 752 C C . HIS A 1 99 ? -2.551 -13.946 -3.387 1.00 95.19 99 HIS A C 1
ATOM 754 O O . HIS A 1 99 ? -3.545 -13.319 -3.022 1.00 95.19 99 HIS A O 1
ATOM 760 N N . LEU A 1 100 ? -1.991 -14.930 -2.685 1.00 97.56 100 LEU A N 1
ATOM 761 C CA . LEU A 1 100 ? -2.481 -15.373 -1.392 1.00 97.56 100 LEU A CA 1
ATOM 762 C C . LEU A 1 100 ? -2.445 -14.231 -0.369 1.00 97.56 100 LEU A C 1
ATOM 764 O O . LEU A 1 100 ? -3.459 -13.941 0.258 1.00 97.56 100 LEU A O 1
ATOM 768 N N . LEU A 1 101 ? -1.309 -13.539 -0.237 1.00 97.56 101 LEU A N 1
ATOM 769 C CA . LEU A 1 101 ? -1.161 -12.458 0.741 1.00 97.56 101 LEU A CA 1
ATOM 770 C C . LEU A 1 101 ? -2.099 -11.278 0.461 1.00 97.56 101 LEU A C 1
ATOM 772 O O . LEU A 1 101 ? -2.695 -10.748 1.397 1.00 97.56 101 LEU A O 1
ATOM 776 N N . THR A 1 102 ? -2.274 -10.883 -0.806 1.00 97.50 102 THR A N 1
ATOM 777 C CA . THR A 1 102 ? -3.230 -9.828 -1.169 1.00 97.50 102 THR A CA 1
ATOM 778 C C . THR A 1 102 ? -4.669 -10.259 -0.867 1.00 97.50 102 THR A C 1
ATOM 780 O O . THR A 1 102 ? -5.439 -9.463 -0.342 1.00 97.50 102 THR A O 1
ATOM 783 N N . ALA A 1 103 ? -5.050 -11.513 -1.125 1.00 98.06 103 ALA A N 1
ATOM 784 C CA . ALA A 1 103 ? -6.386 -11.994 -0.772 1.00 98.06 103 ALA A CA 1
ATOM 785 C C . ALA A 1 103 ? -6.623 -11.965 0.750 1.00 98.06 103 ALA A C 1
ATOM 787 O O . ALA A 1 103 ? -7.648 -11.459 1.208 1.00 98.06 103 ALA A O 1
ATOM 788 N N . VAL A 1 104 ? -5.649 -12.438 1.534 1.00 98.44 104 VAL A N 1
ATOM 789 C CA . VAL A 1 104 ? -5.722 -12.447 3.003 1.00 98.44 104 VAL A CA 1
ATOM 790 C C . VAL A 1 104 ? -5.827 -11.027 3.560 1.00 98.44 104 VAL A C 1
ATOM 792 O O . VAL A 1 104 ? -6.723 -10.753 4.355 1.00 98.44 104 VAL A O 1
ATOM 795 N N . VAL A 1 105 ? -4.967 -10.098 3.124 1.00 98.06 105 VAL A N 1
ATOM 796 C CA . VAL A 1 105 ? -4.988 -8.725 3.655 1.00 98.06 105 VAL A CA 1
ATOM 797 C C . VAL A 1 105 ? -6.297 -8.007 3.321 1.00 98.06 105 VAL A C 1
ATOM 799 O O . VAL A 1 105 ? -6.806 -7.274 4.167 1.00 98.06 105 VAL A O 1
ATOM 802 N N . LEU A 1 106 ? -6.883 -8.248 2.141 1.00 98.44 106 LEU A N 1
ATOM 803 C CA . LEU A 1 106 ? -8.177 -7.675 1.761 1.00 98.44 106 LEU A CA 1
ATOM 804 C C . LEU A 1 106 ? -9.331 -8.266 2.571 1.00 98.44 106 LEU A C 1
ATOM 806 O O . LEU A 1 106 ? -10.201 -7.516 3.008 1.00 98.44 106 LEU A O 1
ATOM 810 N N . ALA A 1 107 ? -9.313 -9.574 2.839 1.00 98.44 107 ALA A N 1
ATOM 811 C CA . ALA A 1 107 ? -10.290 -10.201 3.726 1.00 98.44 107 ALA A CA 1
ATOM 812 C C . ALA A 1 107 ? -10.215 -9.611 5.147 1.00 98.44 107 ALA A C 1
ATOM 814 O O . ALA A 1 107 ? -11.242 -9.251 5.725 1.00 98.44 107 ALA A O 1
ATOM 815 N N . CYS A 1 108 ? -9.004 -9.427 5.686 1.00 98.12 108 CYS A N 1
ATOM 816 C CA . CYS A 1 108 ? -8.805 -8.792 6.990 1.00 98.12 108 CYS A CA 1
ATOM 817 C C . CYS A 1 108 ? -9.281 -7.331 7.012 1.00 98.12 108 CYS A C 1
ATOM 819 O O . CYS A 1 108 ? -9.962 -6.932 7.956 1.00 98.12 108 CYS A O 1
ATOM 821 N N . HIS A 1 109 ? -8.979 -6.538 5.976 1.00 98.06 109 HIS A N 1
ATOM 822 C CA . HIS A 1 109 ? -9.484 -5.163 5.874 1.00 98.06 109 HIS A CA 1
ATOM 823 C C . HIS A 1 109 ? -11.011 -5.131 5.788 1.00 98.06 109 HIS A C 1
ATOM 825 O O . HIS A 1 109 ? -11.632 -4.329 6.479 1.00 98.06 109 HIS A O 1
ATOM 831 N N . GLY A 1 110 ? -11.621 -6.027 5.007 1.00 97.56 110 GLY A N 1
ATOM 832 C CA . GLY A 1 110 ? -13.075 -6.158 4.922 1.00 97.56 110 GLY A CA 1
ATOM 833 C C . GLY A 1 110 ? -13.711 -6.441 6.283 1.00 97.56 110 GLY A C 1
ATOM 834 O O . GLY A 1 110 ? -14.686 -5.787 6.649 1.00 97.56 110 GLY A O 1
ATOM 835 N N . ALA A 1 111 ? -13.116 -7.337 7.076 1.00 96.75 111 ALA A N 1
ATOM 836 C CA . ALA A 1 111 ? -13.574 -7.618 8.436 1.00 96.75 111 ALA A CA 1
ATOM 837 C C . ALA A 1 111 ? -13.467 -6.390 9.361 1.00 96.75 111 ALA A C 1
ATOM 839 O O . ALA A 1 111 ? -14.404 -6.100 10.106 1.00 96.75 111 ALA A O 1
ATOM 840 N N . VAL A 1 112 ? -12.359 -5.641 9.296 1.00 96.56 112 VAL A N 1
ATOM 841 C CA . VAL A 1 112 ? -12.164 -4.407 10.082 1.00 96.56 112 VAL A CA 1
ATOM 842 C C . VAL A 1 112 ? -13.159 -3.321 9.671 1.00 96.56 112 VAL A C 1
ATOM 844 O O . VAL A 1 112 ? -13.782 -2.707 10.535 1.00 96.56 112 VAL A O 1
ATOM 847 N N . ILE A 1 113 ? -13.356 -3.112 8.370 1.00 96.62 113 ILE A N 1
ATOM 848 C CA . ILE A 1 113 ? -14.311 -2.136 7.835 1.00 96.62 113 ILE A CA 1
ATOM 849 C C . ILE A 1 113 ? -15.732 -2.499 8.259 1.00 96.62 113 ILE A C 1
ATOM 851 O O . ILE A 1 113 ? -16.442 -1.642 8.776 1.00 96.62 113 ILE A O 1
ATOM 855 N N . TRP A 1 114 ? -16.138 -3.761 8.104 1.00 95.62 114 TRP A N 1
ATOM 856 C CA . TRP A 1 114 ? -17.457 -4.228 8.533 1.00 95.62 114 TRP A CA 1
ATOM 857 C C . TRP A 1 114 ? -17.672 -4.005 10.033 1.00 95.62 114 TRP A C 1
ATOM 859 O O . TRP A 1 114 ? -18.704 -3.476 10.445 1.00 95.62 114 TRP A O 1
ATOM 869 N N . ARG A 1 115 ? -16.659 -4.317 10.851 1.00 93.50 115 ARG A N 1
ATOM 870 C CA . ARG A 1 115 ? -16.696 -4.107 12.303 1.00 93.50 115 ARG A CA 1
ATOM 871 C C . ARG A 1 115 ? -16.817 -2.634 12.698 1.00 93.50 115 ARG A C 1
ATOM 873 O O . ARG A 1 115 ? -17.438 -2.358 13.724 1.00 93.50 115 ARG A O 1
ATOM 880 N N . LEU A 1 116 ? -16.187 -1.730 11.948 1.00 91.31 116 LEU A N 1
ATOM 881 C CA . LEU A 1 116 ? -16.207 -0.287 12.198 1.00 91.31 116 LEU A CA 1
ATOM 882 C C . LEU A 1 116 ? -17.449 0.412 11.618 1.00 91.31 116 LEU A C 1
ATOM 884 O O . LEU A 1 116 ? -17.825 1.456 12.129 1.00 91.31 116 LEU A O 1
ATOM 888 N N . ALA A 1 117 ? -18.057 -0.130 10.559 1.00 86.56 117 ALA A N 1
ATOM 889 C CA . ALA A 1 117 ? -19.244 0.434 9.910 1.00 86.56 117 ALA A CA 1
ATOM 890 C C . ALA A 1 117 ? -20.567 -0.050 10.529 1.00 86.56 117 ALA A C 1
ATOM 892 O O . ALA A 1 117 ? -21.586 0.619 10.391 1.00 86.56 117 ALA A O 1
ATOM 893 N N . GLY A 1 118 ? -20.563 -1.222 11.172 1.00 75.44 118 GLY A N 1
ATOM 894 C CA . GLY A 1 118 ? -21.718 -1.789 11.877 1.00 75.44 118 GLY A CA 1
ATOM 895 C C . GLY A 1 118 ? -21.761 -1.495 13.382 1.00 75.44 118 GLY A C 1
ATOM 896 O O . GLY A 1 118 ? -22.497 -2.175 14.095 1.00 75.44 118 GLY A O 1
ATOM 897 N N . ALA A 1 119 ? -20.940 -0.562 13.871 1.00 55.50 119 ALA A N 1
ATOM 898 C CA . ALA A 1 119 ? -20.881 -0.116 15.265 1.00 55.50 119 ALA A CA 1
ATOM 899 C C . ALA A 1 119 ? -21.382 1.322 15.380 1.00 55.50 119 ALA A C 1
ATOM 901 O O . ALA A 1 119 ? -21.990 1.628 16.427 1.00 55.50 119 ALA A O 1
#